Protein AF-A0A7C3ZCI0-F1 (afdb_monomer_lite)

pLDDT: mean 82.44, std 16.92, range [41.47, 95.69]

Sequence (122 aa):
MENSKTPLDKFTEFIGTVLTATEDRFQKILDEFIVTQDFGKKEAEDFSKKMKGIYDSNKTKLLSLIDESVKKALSKADIARGSEVKELEEKIKTLEEKVGKHTNAAHTHTEHHKHTEVHHTK

Foldseek 3Di:
DPPPDDPVNVVVVVVVVVLVVVVVVLVVVLVVVCVVVVDDPVRSVVVVVVSVVVVVVVVVVVVVVVVVVVVVVVVVVVVVVVVVVVVVVVVVVVVVVVVVVVVVVVVVVVVVVVVPPPDDDD

Structure (mmCIF, N/CA/C/O backbone):
data_AF-A0A7C3ZCI0-F1
#
_entry.id   AF-A0A7C3ZCI0-F1
#
loop_
_atom_site.group_PDB
_atom_site.id
_atom_site.type_symbol
_atom_site.label_atom_id
_atom_site.label_alt_id
_atom_site.label_comp_id
_atom_site.label_asym_id
_atom_site.label_entity_id
_atom_site.label_seq_id
_atom_site.pdbx_PDB_ins_code
_atom_site.Cartn_x
_atom_site.Cartn_y
_atom_site.Cartn_z
_atom_site.occupancy
_atom_site.B_iso_or_equiv
_atom_site.auth_seq_id
_atom_site.auth_comp_id
_atom_site.auth_asym_id
_atom_site.auth_atom_id
_atom_site.pdbx_PDB_model_num
ATOM 1 N N . MET A 1 1 ? -9.234 10.181 -27.811 1.00 42.88 1 MET A N 1
ATOM 2 C CA . MET A 1 1 ? -7.938 9.569 -27.458 1.00 42.88 1 MET A CA 1
ATOM 3 C C . MET A 1 1 ? -8.125 8.896 -26.114 1.00 42.88 1 MET A C 1
ATOM 5 O O . MET A 1 1 ? -8.415 9.584 -25.146 1.00 42.88 1 MET A O 1
ATOM 9 N N . GLU A 1 2 ? -8.094 7.568 -26.080 1.00 47.78 2 GLU A N 1
ATOM 10 C CA . GLU A 1 2 ? -8.171 6.796 -24.838 1.00 47.78 2 GLU A CA 1
ATOM 11 C C . GLU A 1 2 ? -6.807 6.897 -24.146 1.00 47.78 2 GLU A C 1
ATOM 13 O O . GLU A 1 2 ? -5.816 6.366 -24.643 1.00 47.78 2 GLU A O 1
ATOM 18 N N . ASN A 1 3 ? -6.722 7.643 -23.043 1.00 62.47 3 ASN A N 1
ATOM 19 C CA . ASN A 1 3 ? -5.504 7.676 -22.236 1.00 62.47 3 ASN A CA 1
ATOM 20 C C . ASN A 1 3 ? -5.358 6.321 -21.539 1.00 62.47 3 ASN A C 1
ATOM 22 O O . ASN A 1 3 ? -6.021 6.046 -20.538 1.00 62.47 3 ASN A O 1
ATOM 26 N N . SER A 1 4 ? -4.507 5.452 -22.085 1.00 80.56 4 SER A N 1
ATOM 27 C CA . SER A 1 4 ? -4.191 4.168 -21.470 1.00 80.56 4 SER A CA 1
ATOM 28 C C . SER A 1 4 ? -3.454 4.400 -20.151 1.00 80.56 4 SER A C 1
ATOM 30 O O . SER A 1 4 ? -2.351 4.949 -20.152 1.00 80.56 4 SER A O 1
ATOM 32 N N . LYS A 1 5 ? -4.048 3.965 -19.035 1.00 85.38 5 LYS A N 1
ATOM 33 C CA . LYS A 1 5 ? -3.423 4.017 -17.705 1.00 85.38 5 LYS A CA 1
ATOM 34 C C . LYS A 1 5 ? -2.054 3.343 -17.722 1.00 85.38 5 LYS A C 1
ATOM 36 O O . LYS A 1 5 ? -1.934 2.192 -18.163 1.00 85.38 5 LYS A O 1
ATOM 41 N N . THR A 1 6 ? -1.049 4.033 -17.196 1.00 87.88 6 THR A N 1
ATOM 42 C CA . THR A 1 6 ? 0.296 3.482 -17.047 1.00 87.88 6 THR A CA 1
ATOM 43 C C . THR A 1 6 ? 0.301 2.354 -16.006 1.00 87.88 6 THR A C 1
ATOM 45 O O . THR A 1 6 ? -0.615 2.245 -15.182 1.00 87.88 6 THR A O 1
ATOM 48 N N . PRO A 1 7 ? 1.330 1.489 -15.992 1.00 85.06 7 PRO A N 1
ATOM 49 C CA . PRO A 1 7 ? 1.504 0.516 -14.915 1.00 85.06 7 PRO A CA 1
ATOM 50 C C . PRO A 1 7 ? 1.563 1.158 -13.519 1.00 85.06 7 PRO A C 1
ATOM 52 O O . PRO A 1 7 ? 1.065 0.568 -12.562 1.00 85.06 7 PRO A O 1
ATOM 55 N N . LEU A 1 8 ? 2.114 2.373 -13.408 1.00 83.31 8 LEU A N 1
ATOM 56 C CA . LEU A 1 8 ? 2.182 3.118 -12.150 1.00 83.31 8 LEU A CA 1
ATOM 57 C C . LEU A 1 8 ? 0.796 3.592 -11.688 1.00 83.31 8 LEU A C 1
ATOM 59 O O . LEU A 1 8 ? 0.482 3.489 -10.501 1.00 83.31 8 LEU A O 1
ATOM 63 N N . ASP A 1 9 ? -0.054 4.032 -12.619 1.00 87.19 9 ASP A N 1
ATOM 64 C CA . ASP A 1 9 ? -1.438 4.413 -12.313 1.00 87.19 9 ASP A CA 1
ATOM 65 C C . ASP A 1 9 ? -2.223 3.206 -11.789 1.00 87.19 9 ASP A C 1
ATOM 67 O O . ASP A 1 9 ? -2.865 3.278 -10.744 1.00 87.19 9 ASP A O 1
ATOM 71 N N . LYS A 1 10 ? -2.103 2.055 -12.466 1.00 90.44 10 LYS A N 1
ATOM 72 C CA . LYS A 1 10 ? -2.752 0.802 -12.044 1.00 90.44 10 LYS A CA 1
ATOM 73 C C . LYS A 1 10 ? -2.269 0.338 -10.670 1.00 90.44 10 LYS A C 1
ATOM 75 O O . LYS A 1 10 ? -3.070 -0.134 -9.867 1.00 90.44 10 LYS A O 1
ATOM 80 N N . PHE A 1 11 ? -0.972 0.472 -10.390 1.00 87.88 11 PHE A N 1
ATOM 81 C CA . PHE A 1 11 ? -0.414 0.153 -9.078 1.00 87.88 11 PHE A CA 1
ATOM 82 C C . PHE A 1 11 ? -0.965 1.085 -7.993 1.00 87.88 11 PHE A C 1
ATOM 84 O O . PHE A 1 11 ? -1.403 0.611 -6.949 1.00 87.88 11 PHE A O 1
ATOM 91 N N . THR A 1 12 ? -1.019 2.390 -8.258 1.00 86.94 12 THR A N 1
ATOM 92 C CA . THR A 1 12 ? -1.586 3.379 -7.327 1.00 86.94 12 THR A CA 1
ATOM 93 C C . THR A 1 12 ? -3.057 3.086 -7.022 1.00 86.94 12 THR A C 1
ATOM 95 O O . THR A 1 12 ? -3.458 3.090 -5.859 1.00 86.94 12 THR A O 1
ATOM 98 N N . GLU A 1 13 ? -3.852 2.751 -8.041 1.00 92.62 13 GLU A N 1
ATOM 99 C CA . GLU A 1 13 ? -5.256 2.351 -7.873 1.00 92.62 13 GLU A CA 1
ATOM 100 C C . GLU A 1 13 ? -5.407 1.067 -7.050 1.00 92.62 13 GLU A C 1
ATOM 102 O O . GLU A 1 13 ? -6.276 0.979 -6.177 1.00 92.62 13 GLU A O 1
ATOM 107 N N . PHE A 1 14 ? -4.542 0.078 -7.287 1.00 92.69 14 PHE A N 1
ATOM 108 C CA . PHE A 1 14 ? -4.517 -1.152 -6.503 1.00 92.69 14 PHE A CA 1
ATOM 109 C C . PHE A 1 14 ? -4.210 -0.876 -5.026 1.00 92.69 14 PHE A C 1
ATOM 111 O O . PHE A 1 14 ? -4.940 -1.349 -4.155 1.00 92.69 14 PHE A O 1
ATOM 118 N N . ILE A 1 15 ? -3.185 -0.065 -4.733 1.00 91.38 15 ILE A N 1
ATOM 119 C CA . ILE A 1 15 ? -2.852 0.331 -3.358 1.00 91.38 15 ILE A CA 1
ATOM 120 C C . ILE A 1 15 ? -4.029 1.060 -2.705 1.00 91.38 15 ILE A C 1
ATOM 122 O O . ILE A 1 15 ? -4.397 0.725 -1.580 1.00 91.38 15 ILE A O 1
ATOM 126 N N . GLY A 1 16 ? -4.666 1.995 -3.417 1.00 91.38 16 GLY A N 1
ATOM 127 C CA . GLY A 1 16 ? -5.865 2.682 -2.933 1.00 91.38 16 GLY A CA 1
ATOM 128 C C . GLY A 1 16 ? -6.983 1.705 -2.560 1.00 91.38 16 GLY A C 1
ATOM 129 O O . GLY A 1 16 ? -7.506 1.761 -1.450 1.00 91.38 16 GLY A O 1
ATOM 130 N N . THR A 1 17 ? -7.273 0.744 -3.440 1.00 95.12 17 THR A N 1
ATOM 131 C CA . THR A 1 17 ? -8.300 -0.289 -3.221 1.00 95.12 17 THR A CA 1
ATOM 132 C C . THR A 1 17 ? -8.015 -1.125 -1.971 1.00 95.12 17 THR A C 1
ATOM 134 O O . THR A 1 17 ? -8.906 -1.364 -1.155 1.00 95.12 17 THR A O 1
ATOM 137 N N . VAL A 1 18 ? -6.762 -1.552 -1.792 1.00 91.94 18 VAL A N 1
ATOM 138 C CA . VAL A 1 18 ? -6.341 -2.335 -0.621 1.00 91.94 18 VAL A CA 1
ATOM 139 C C . VAL A 1 18 ? -6.467 -1.519 0.666 1.00 91.94 18 VAL A C 1
ATOM 141 O O . VAL A 1 18 ? -6.936 -2.045 1.678 1.00 91.94 18 VAL A O 1
ATOM 144 N N . LEU A 1 19 ? -6.076 -0.242 0.645 1.00 91.00 19 LEU A N 1
ATOM 145 C CA . LEU A 1 19 ? -6.164 0.630 1.816 1.00 91.00 19 LEU A CA 1
ATOM 146 C C . LEU A 1 19 ? -7.613 0.866 2.238 1.00 91.00 19 LEU A C 1
ATOM 148 O O . LEU A 1 19 ? -7.906 0.716 3.421 1.00 91.00 19 LEU A O 1
ATOM 152 N N . THR A 1 20 ? -8.513 1.140 1.291 1.00 93.56 20 THR A N 1
ATOM 153 C CA . THR A 1 20 ? -9.951 1.275 1.568 1.00 93.56 20 THR A CA 1
ATOM 154 C C . THR A 1 20 ? -10.515 -0.002 2.185 1.00 93.56 20 THR A C 1
ATOM 156 O O . THR A 1 20 ? -11.088 0.043 3.268 1.00 93.56 20 THR A O 1
ATOM 159 N N . ALA A 1 21 ? -10.259 -1.166 1.579 1.00 94.50 21 ALA A N 1
ATOM 160 C CA . ALA A 1 21 ? -10.754 -2.435 2.113 1.00 94.50 21 ALA A CA 1
ATOM 161 C C . ALA A 1 21 ? -10.202 -2.748 3.518 1.00 94.50 21 ALA A C 1
ATOM 163 O O . ALA A 1 21 ? -10.860 -3.401 4.330 1.00 94.50 21 ALA A O 1
ATOM 164 N N . THR A 1 22 ? -8.977 -2.304 3.809 1.00 92.25 22 THR A N 1
ATOM 165 C CA . THR A 1 22 ? -8.358 -2.460 5.130 1.00 92.25 22 THR A CA 1
ATOM 166 C C . THR A 1 22 ? -8.994 -1.523 6.156 1.00 92.25 22 THR A C 1
ATOM 168 O O . THR A 1 22 ? -9.225 -1.941 7.287 1.00 92.25 22 THR A O 1
ATOM 171 N N . GLU A 1 23 ? -9.288 -0.279 5.770 1.00 92.56 23 GLU A N 1
ATOM 172 C CA . GLU A 1 23 ? -9.985 0.708 6.605 1.00 92.56 23 GLU A CA 1
ATOM 173 C C . GLU A 1 23 ? -11.384 0.218 6.994 1.00 92.56 23 GLU A C 1
ATOM 175 O O . GLU A 1 23 ? -11.718 0.201 8.177 1.00 92.56 23 GLU A O 1
ATOM 180 N N . ASP A 1 24 ? -12.146 -0.305 6.030 1.00 95.50 24 ASP A N 1
ATOM 181 C CA . ASP A 1 24 ? -13.489 -0.844 6.267 1.00 95.50 24 ASP A CA 1
ATOM 182 C C . ASP A 1 24 ? -13.470 -2.017 7.258 1.00 95.50 24 ASP A C 1
ATOM 184 O O . ASP A 1 24 ? -14.276 -2.092 8.188 1.00 95.50 24 ASP A O 1
ATOM 188 N N . ARG A 1 25 ? -12.518 -2.946 7.091 1.00 94.94 25 ARG A N 1
ATOM 189 C CA . ARG A 1 25 ? -12.353 -4.084 8.010 1.00 94.94 25 ARG A CA 1
ATOM 190 C C . ARG A 1 25 ? -11.940 -3.634 9.402 1.00 94.94 25 ARG A C 1
ATOM 192 O O . ARG A 1 25 ? -12.428 -4.184 10.384 1.00 94.94 25 ARG A O 1
ATOM 199 N N . PHE A 1 26 ? -11.039 -2.661 9.483 1.00 93.94 26 PHE A N 1
ATOM 200 C CA . PHE A 1 26 ? -10.598 -2.103 10.751 1.00 93.94 26 PHE A CA 1
ATOM 201 C C . PHE A 1 26 ? -11.762 -1.451 11.499 1.00 93.94 26 PHE A C 1
ATOM 203 O O . PHE A 1 26 ? -11.965 -1.758 12.672 1.00 93.94 26 PHE A O 1
ATOM 210 N N . GLN A 1 27 ? -12.565 -0.632 10.814 1.00 94.00 27 GLN A N 1
ATOM 211 C CA . GLN A 1 27 ? -13.735 0.002 11.416 1.00 94.00 27 GLN A CA 1
ATOM 212 C C . GLN A 1 27 ? -14.746 -1.039 11.905 1.00 94.00 27 GLN A C 1
ATOM 214 O O . GLN A 1 27 ? -15.197 -0.960 13.042 1.00 94.00 27 GLN A O 1
ATOM 219 N N . LYS A 1 28 ? -15.019 -2.077 11.105 1.00 95.31 28 LYS A N 1
ATOM 220 C CA . LYS A 1 28 ? -15.921 -3.162 11.510 1.00 95.31 28 LYS A CA 1
ATOM 221 C C . LYS A 1 28 ? -15.449 -3.882 12.779 1.00 95.31 28 LYS A C 1
ATOM 223 O O . LYS A 1 28 ? -16.251 -4.126 13.673 1.00 95.31 28 LYS A O 1
ATOM 228 N N . ILE A 1 29 ? -14.154 -4.192 12.876 1.00 93.69 29 ILE A N 1
ATOM 229 C CA . ILE A 1 29 ? -13.573 -4.833 14.067 1.00 93.69 29 ILE A CA 1
ATOM 230 C C . ILE A 1 29 ? -13.666 -3.908 15.286 1.00 93.69 29 ILE A C 1
ATOM 232 O O . ILE A 1 29 ? -13.952 -4.376 16.386 1.00 93.69 29 ILE A O 1
ATOM 236 N N . LEU A 1 30 ? -13.428 -2.604 15.107 1.00 93.50 30 LEU A N 1
ATOM 237 C CA . LEU A 1 30 ? -13.579 -1.631 16.189 1.00 93.50 30 LEU A CA 1
ATOM 238 C C . LEU A 1 30 ? -15.016 -1.569 16.699 1.00 93.50 30 LEU A C 1
ATOM 240 O O . LEU A 1 30 ? -15.223 -1.634 17.908 1.00 93.50 30 LEU A O 1
ATOM 244 N N . ASP A 1 31 ? -15.986 -1.482 15.793 1.00 92.38 31 ASP A N 1
ATOM 245 C CA . ASP A 1 31 ? -17.401 -1.414 16.148 1.00 92.38 31 ASP A CA 1
ATOM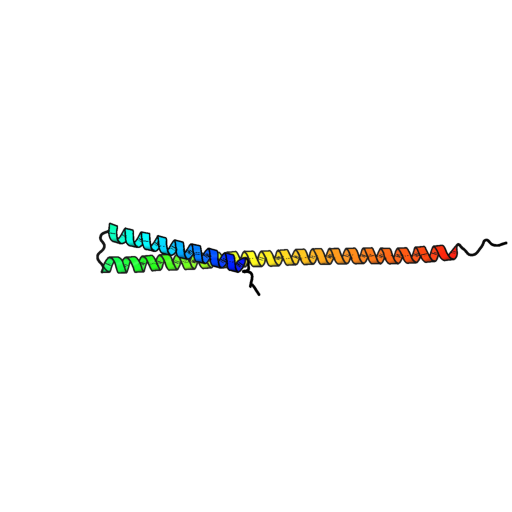 246 C C . ASP A 1 31 ? -17.841 -2.692 16.883 1.00 92.38 31 ASP A C 1
ATOM 248 O O . ASP A 1 31 ? -18.455 -2.619 17.948 1.00 92.38 31 ASP A O 1
ATOM 252 N N . GLU A 1 32 ? -17.459 -3.871 16.376 1.00 94.88 32 GLU A N 1
ATOM 253 C CA . GLU A 1 32 ? -17.731 -5.164 17.023 1.00 94.88 32 GLU A CA 1
ATOM 254 C C . GLU A 1 32 ? -17.103 -5.253 18.423 1.00 94.88 32 GLU A C 1
ATOM 256 O O . GLU A 1 32 ? -17.737 -5.746 19.360 1.00 94.88 32 GLU A O 1
ATOM 261 N N . PHE A 1 33 ? -15.882 -4.742 18.597 1.00 91.75 33 PHE A N 1
ATOM 262 C CA . PHE A 1 33 ? -15.206 -4.722 19.893 1.00 91.75 33 PHE A CA 1
ATOM 263 C C . PHE A 1 33 ? -15.912 -3.801 20.894 1.00 91.75 33 PHE A C 1
ATOM 265 O O . PHE A 1 33 ? -16.137 -4.204 22.034 1.00 91.75 33 PHE A O 1
ATOM 272 N N . ILE A 1 34 ? -16.304 -2.597 20.466 1.00 91.56 34 ILE A N 1
ATOM 273 C CA . ILE A 1 34 ? -17.030 -1.624 21.296 1.00 91.56 34 ILE A CA 1
ATOM 274 C C . ILE A 1 34 ? -18.350 -2.215 21.796 1.00 91.56 34 ILE A C 1
ATOM 276 O O . ILE A 1 34 ? -18.657 -2.101 22.981 1.00 91.56 34 ILE A O 1
ATOM 280 N N . VAL A 1 35 ? -19.098 -2.882 20.910 1.00 92.44 35 VAL A N 1
ATOM 281 C CA . VAL A 1 35 ? -20.353 -3.560 21.269 1.00 92.44 35 VAL A CA 1
ATOM 282 C C . VAL A 1 35 ? -20.096 -4.714 22.239 1.00 92.44 35 VAL A C 1
ATOM 284 O O . VAL A 1 35 ? -20.816 -4.865 23.219 1.00 92.44 35 VAL A O 1
ATOM 287 N N . THR A 1 36 ? -19.056 -5.515 22.001 1.00 92.62 36 THR A N 1
ATOM 288 C CA . THR A 1 36 ? -18.743 -6.691 22.832 1.00 92.62 36 THR A CA 1
ATOM 289 C C . THR A 1 36 ? -18.292 -6.315 24.246 1.00 92.62 36 THR A C 1
ATOM 291 O O . THR A 1 36 ? -18.563 -7.051 25.190 1.00 92.62 36 THR A O 1
ATOM 294 N N . GLN A 1 37 ? -17.590 -5.191 24.401 1.00 90.75 37 GLN A N 1
ATOM 295 C CA . GLN A 1 37 ? -17.113 -4.705 25.701 1.00 90.75 37 GLN A CA 1
ATOM 296 C C . GLN A 1 37 ? -18.152 -3.864 26.461 1.00 90.75 37 GLN A C 1
ATOM 298 O O . GLN A 1 37 ? -17.854 -3.417 27.564 1.00 90.75 37 GLN A O 1
ATOM 303 N N . ASP A 1 38 ? -19.345 -3.652 25.889 1.00 91.19 38 ASP A N 1
ATOM 304 C CA . ASP A 1 38 ? -20.417 -2.820 26.456 1.00 91.19 38 ASP A CA 1
ATOM 305 C C . ASP A 1 38 ? -19.931 -1.416 26.866 1.00 91.19 38 ASP A C 1
ATOM 307 O O . ASP A 1 38 ? -20.242 -0.892 27.938 1.00 91.19 38 ASP A O 1
ATOM 311 N N . PHE A 1 39 ? -19.103 -0.796 26.017 1.00 88.94 39 PHE A N 1
ATOM 312 C CA . PHE A 1 39 ? -18.550 0.516 26.333 1.00 88.94 39 PHE A CA 1
ATOM 313 C C . PHE A 1 39 ? -19.635 1.591 26.401 1.00 88.94 39 PHE A C 1
ATOM 315 O O . PHE A 1 39 ? -20.453 1.764 25.493 1.00 88.94 39 PHE A O 1
ATOM 322 N N . GLY A 1 40 ? -19.555 2.424 27.440 1.00 90.06 40 GLY A N 1
ATOM 323 C CA . GLY A 1 40 ? -20.322 3.661 27.497 1.00 90.06 40 GLY A CA 1
ATOM 324 C C . GLY A 1 40 ? -19.922 4.611 26.362 1.00 90.06 40 GLY A C 1
ATOM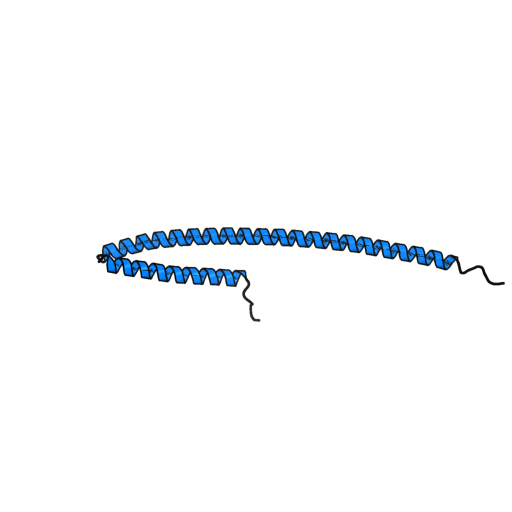 325 O O . GLY A 1 40 ? -18.775 4.633 25.919 1.00 90.06 40 GLY A O 1
ATOM 326 N N . LYS A 1 41 ? -20.850 5.468 25.917 1.00 89.69 41 LYS A N 1
ATOM 327 C CA . LYS A 1 41 ? -20.656 6.347 24.745 1.00 89.69 41 LYS A CA 1
ATOM 328 C C . LYS A 1 41 ? -19.338 7.140 24.759 1.00 89.69 41 LYS A C 1
ATOM 330 O O . LYS A 1 41 ? -18.653 7.212 23.745 1.00 89.69 41 LYS A O 1
ATOM 335 N N . LYS A 1 42 ? -18.971 7.717 25.909 1.00 93.44 42 LYS A N 1
ATOM 336 C CA . LYS A 1 42 ? -17.731 8.498 26.051 1.00 93.44 42 LYS A CA 1
ATOM 337 C C . LYS A 1 42 ? -16.477 7.623 25.927 1.00 93.44 42 LYS A C 1
ATOM 339 O O . LYS A 1 42 ? -15.528 8.008 25.257 1.00 93.44 42 LYS A O 1
ATOM 344 N N . GLU A 1 43 ? -16.493 6.446 26.543 1.00 91.25 43 GLU A N 1
ATOM 345 C CA . GLU A 1 43 ? -15.383 5.492 26.493 1.00 91.25 43 GLU A CA 1
ATOM 346 C C . GLU A 1 43 ? -15.191 4.936 25.077 1.00 91.25 43 GLU A C 1
ATOM 348 O O . GLU A 1 43 ? -14.067 4.888 24.580 1.00 91.25 43 GLU A O 1
ATOM 353 N N . ALA A 1 44 ? -16.291 4.629 24.385 1.00 91.12 44 ALA A N 1
ATOM 354 C CA . ALA A 1 44 ? -16.279 4.209 22.990 1.00 91.12 44 ALA A CA 1
ATOM 355 C C . ALA A 1 44 ? -15.686 5.282 22.058 1.00 91.12 44 ALA A C 1
ATOM 357 O O . ALA A 1 44 ? -14.876 4.961 21.185 1.00 91.12 44 ALA A O 1
ATOM 358 N N . GLU A 1 45 ? -16.049 6.557 22.242 1.00 92.50 45 GLU A N 1
ATOM 359 C CA . GLU A 1 45 ? -15.496 7.673 21.461 1.00 92.50 45 GLU A CA 1
ATOM 360 C C . GLU A 1 45 ? -13.988 7.852 21.697 1.00 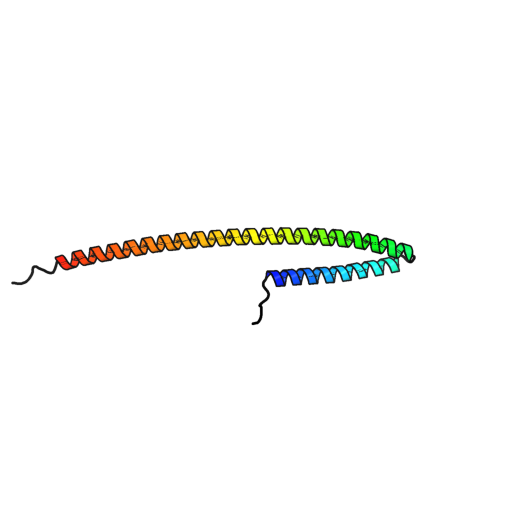92.50 45 GLU A C 1
ATOM 362 O O . GLU A 1 45 ? -13.226 8.013 20.738 1.00 92.50 45 GLU A O 1
ATOM 367 N N . ASP A 1 46 ? -13.544 7.798 22.955 1.00 94.69 46 ASP A N 1
ATOM 368 C CA . ASP A 1 46 ? -12.130 7.945 23.315 1.00 94.69 46 ASP A CA 1
ATOM 369 C C . ASP A 1 46 ? -11.295 6.760 22.803 1.00 94.69 46 ASP A C 1
ATOM 371 O O . ASP A 1 46 ? -10.218 6.951 22.222 1.00 94.69 46 ASP A O 1
ATOM 375 N N . PHE A 1 47 ? -11.816 5.537 22.930 1.00 92.69 47 PHE A N 1
ATOM 376 C CA . PHE A 1 47 ? -11.200 4.333 22.380 1.00 92.69 47 PHE A CA 1
ATOM 377 C C . PHE A 1 47 ? -11.102 4.396 20.851 1.00 92.69 47 PHE A C 1
ATOM 379 O O . PHE A 1 47 ? -10.020 4.191 20.296 1.00 92.69 47 PHE A O 1
ATOM 386 N N . SER A 1 48 ? -12.191 4.763 20.168 1.00 92.56 48 SER A N 1
ATOM 387 C CA . SER A 1 48 ? -12.226 4.895 18.705 1.00 92.56 48 SER A CA 1
ATOM 388 C C . SER A 1 48 ? -11.205 5.911 18.206 1.00 92.56 48 SER A C 1
ATOM 390 O O . SER A 1 48 ? -10.454 5.628 17.274 1.00 92.56 48 SER A O 1
ATOM 392 N N . LYS A 1 49 ? -11.109 7.080 18.856 1.00 94.88 49 LYS A N 1
ATOM 393 C CA . LYS A 1 49 ? -10.104 8.102 18.520 1.00 94.88 49 LYS A CA 1
ATOM 394 C C . LYS A 1 49 ? -8.685 7.574 18.683 1.00 94.88 49 LYS A C 1
ATOM 396 O O . LYS A 1 49 ? -7.855 7.773 17.796 1.00 94.88 49 LYS A O 1
ATOM 401 N N . LYS A 1 50 ? -8.402 6.886 19.792 1.00 95.38 50 LYS A N 1
ATOM 402 C CA . LYS A 1 50 ? -7.080 6.306 20.052 1.00 95.38 50 LYS A CA 1
ATOM 403 C C . LYS A 1 50 ? -6.710 5.271 18.992 1.00 95.38 50 LYS A C 1
ATOM 405 O O . LYS A 1 50 ? -5.609 5.321 18.446 1.00 95.38 50 LYS A O 1
ATOM 410 N N . MET A 1 51 ? -7.628 4.363 18.678 1.00 94.31 51 MET A N 1
ATOM 411 C CA . MET A 1 51 ? -7.390 3.308 17.698 1.00 94.31 51 MET A CA 1
ATOM 412 C C . MET A 1 51 ? -7.259 3.864 16.281 1.00 94.31 51 MET A C 1
ATOM 414 O O . MET A 1 51 ? -6.344 3.463 15.564 1.00 94.31 51 MET A O 1
ATOM 418 N N . LYS A 1 52 ? -8.084 4.846 15.904 1.00 93.31 52 LYS A N 1
ATOM 419 C CA . LYS A 1 52 ? -7.941 5.563 14.634 1.00 93.31 52 LYS A CA 1
ATOM 420 C C . LYS A 1 52 ? -6.574 6.238 14.519 1.00 93.31 52 LYS A C 1
ATOM 422 O O . LYS A 1 52 ? -5.910 6.085 13.503 1.00 93.31 52 LYS A O 1
ATOM 427 N N . GLY A 1 53 ? -6.096 6.888 15.582 1.00 95.56 53 GLY A N 1
ATOM 428 C CA . GLY A 1 53 ? -4.753 7.477 15.603 1.00 95.56 53 GLY A CA 1
ATOM 429 C C . GLY A 1 53 ? -3.636 6.449 15.375 1.00 95.56 53 GLY A C 1
ATOM 430 O O . GLY A 1 53 ? -2.686 6.712 14.635 1.00 95.56 53 GLY A O 1
ATOM 431 N N . ILE A 1 54 ? -3.759 5.253 15.960 1.00 94.56 54 ILE A N 1
ATOM 432 C CA . ILE A 1 54 ? -2.818 4.144 15.725 1.00 94.56 54 ILE A CA 1
ATOM 433 C C . ILE A 1 54 ? -2.896 3.666 14.269 1.00 94.56 54 ILE A C 1
ATOM 435 O O . ILE A 1 54 ? -1.858 3.486 13.627 1.00 94.56 54 ILE A O 1
ATOM 439 N N . TYR A 1 55 ? -4.108 3.483 13.741 1.00 93.00 55 TYR A N 1
ATOM 440 C CA . TYR A 1 55 ? -4.334 3.078 12.356 1.00 93.00 55 TYR A CA 1
ATOM 441 C C . TYR A 1 55 ? -3.735 4.080 11.365 1.00 93.00 55 TYR A C 1
ATOM 443 O O . TYR A 1 55 ? -2.933 3.687 10.520 1.00 93.00 55 TYR A O 1
ATOM 451 N N . ASP A 1 56 ? -4.030 5.371 11.518 1.00 92.50 56 ASP A N 1
ATOM 452 C CA . ASP A 1 56 ? -3.536 6.438 10.642 1.00 92.50 56 ASP A CA 1
ATOM 453 C C . ASP A 1 56 ? -2.003 6.544 10.687 1.00 92.50 56 ASP A C 1
ATOM 455 O O . ASP A 1 56 ? -1.348 6.708 9.651 1.00 92.50 56 ASP A O 1
ATOM 459 N N . SER A 1 57 ? -1.402 6.371 11.872 1.00 95.69 57 SER A N 1
ATOM 460 C CA . SER A 1 57 ? 0.057 6.324 12.019 1.00 95.69 57 SER A CA 1
ATOM 461 C C . SER A 1 57 ? 0.663 5.149 11.246 1.00 95.69 57 SER A C 1
ATOM 463 O O . SER A 1 57 ? 1.645 5.316 10.519 1.00 95.69 57 SER A O 1
ATOM 465 N N . ASN A 1 58 ? 0.062 3.962 11.351 1.00 91.81 58 ASN A N 1
ATOM 466 C CA . ASN A 1 58 ? 0.533 2.772 10.646 1.00 91.81 58 ASN A CA 1
ATOM 467 C C . ASN A 1 58 ? 0.308 2.868 9.130 1.00 91.81 58 ASN A C 1
ATOM 469 O O . ASN A 1 58 ? 1.207 2.518 8.367 1.00 91.81 58 ASN A O 1
ATOM 473 N N . LYS A 1 59 ? -0.837 3.405 8.691 1.00 90.94 59 LYS A N 1
ATOM 474 C CA . LYS A 1 59 ? -1.144 3.702 7.282 1.00 90.94 59 LYS A CA 1
ATOM 475 C C . LYS A 1 59 ? -0.100 4.640 6.683 1.00 90.94 59 LYS A C 1
ATOM 477 O O . LYS A 1 59 ? 0.435 4.361 5.614 1.00 90.94 59 LYS A O 1
ATOM 482 N N . THR A 1 60 ? 0.259 5.699 7.406 1.00 94.00 60 THR A N 1
ATOM 483 C CA . THR A 1 60 ? 1.292 6.656 6.982 1.00 94.00 60 THR A CA 1
ATOM 484 C C . THR A 1 60 ? 2.663 5.992 6.843 1.00 94.00 60 THR A C 1
ATOM 486 O O . THR A 1 60 ? 3.331 6.163 5.825 1.00 94.00 60 THR A O 1
ATOM 489 N N . LYS A 1 61 ? 3.078 5.181 7.827 1.00 93.06 61 LYS A N 1
ATOM 490 C CA . LYS A 1 61 ? 4.344 4.429 7.755 1.00 93.06 61 LYS A CA 1
ATOM 491 C C . LYS A 1 61 ? 4.370 3.474 6.564 1.00 93.06 61 LYS A C 1
ATOM 493 O O . LYS A 1 61 ? 5.364 3.420 5.848 1.00 93.06 61 LYS A O 1
ATOM 498 N N . LEU A 1 62 ? 3.277 2.748 6.335 1.00 90.38 62 LEU A N 1
ATOM 499 C CA . LEU A 1 62 ? 3.158 1.828 5.208 1.00 90.38 62 LEU A CA 1
ATOM 500 C C . LEU A 1 62 ? 3.274 2.564 3.868 1.00 90.38 62 LEU A C 1
ATOM 502 O O . LEU A 1 62 ? 4.014 2.119 2.995 1.00 90.38 62 LEU A O 1
ATOM 506 N N . LEU A 1 63 ? 2.593 3.703 3.721 1.00 90.62 63 LEU A N 1
ATOM 507 C CA . LEU A 1 63 ? 2.685 4.537 2.523 1.00 90.62 63 LEU A CA 1
ATOM 508 C C . LEU A 1 63 ? 4.116 5.032 2.274 1.00 90.62 63 LEU A C 1
ATOM 510 O O . LEU A 1 63 ? 4.573 4.980 1.136 1.00 90.62 63 LEU A O 1
ATOM 514 N N . SER A 1 64 ? 4.846 5.428 3.323 1.00 93.38 64 SER A N 1
ATOM 515 C CA . SER A 1 64 ? 6.265 5.804 3.210 1.00 93.38 64 SER A CA 1
ATOM 516 C C . SER A 1 64 ? 7.126 4.645 2.703 1.00 93.38 64 SER A C 1
ATOM 518 O O . SER A 1 64 ? 7.920 4.819 1.784 1.00 93.38 64 SER A O 1
ATOM 520 N N . LEU A 1 65 ? 6.938 3.438 3.249 1.00 92.44 65 LEU A N 1
ATOM 521 C CA . LEU A 1 65 ? 7.682 2.247 2.820 1.00 92.44 65 LEU A CA 1
ATOM 522 C C . LEU A 1 65 ? 7.386 1.869 1.363 1.00 92.44 65 LEU A C 1
ATOM 524 O O . LEU A 1 65 ? 8.287 1.437 0.636 1.00 92.44 65 LEU A O 1
ATOM 528 N N . ILE A 1 66 ? 6.131 2.025 0.932 1.00 89.31 66 ILE A N 1
ATOM 529 C CA . ILE A 1 66 ? 5.728 1.812 -0.461 1.00 89.31 66 ILE A CA 1
ATOM 530 C C . ILE A 1 66 ? 6.410 2.841 -1.363 1.00 89.31 66 ILE A C 1
ATOM 532 O O . ILE A 1 66 ? 7.030 2.446 -2.348 1.00 89.31 66 ILE A O 1
ATOM 536 N N . ASP A 1 67 ? 6.347 4.129 -1.022 1.00 89.38 67 ASP A N 1
ATOM 537 C CA . ASP A 1 67 ? 6.966 5.205 -1.803 1.00 89.38 67 ASP A CA 1
ATOM 538 C C . ASP A 1 67 ? 8.484 5.008 -1.949 1.00 89.38 67 ASP A C 1
ATOM 540 O O . ASP A 1 67 ? 9.019 5.045 -3.059 1.00 89.38 67 ASP A O 1
ATOM 544 N N . GLU A 1 68 ? 9.182 4.688 -0.857 1.00 92.94 68 GLU A N 1
ATOM 545 C CA . GLU A 1 68 ? 10.616 4.372 -0.878 1.00 92.94 68 GLU A CA 1
ATOM 546 C C . GLU A 1 68 ? 10.933 3.166 -1.772 1.00 92.94 68 GLU A C 1
ATOM 548 O O . GLU A 1 68 ? 11.885 3.192 -2.561 1.00 92.94 68 GLU A O 1
ATOM 553 N N . SER A 1 69 ? 10.122 2.110 -1.684 1.00 88.81 69 SER A N 1
ATOM 554 C CA . SER A 1 69 ? 10.295 0.899 -2.489 1.00 88.81 69 SER A CA 1
ATOM 555 C C . SER A 1 69 ? 10.067 1.168 -3.977 1.00 88.81 69 SER A C 1
ATOM 557 O O . SER A 1 69 ? 10.851 0.705 -4.810 1.00 88.81 69 SER A O 1
ATOM 559 N N . VAL A 1 70 ? 9.040 1.954 -4.314 1.00 87.75 70 VAL A N 1
ATOM 560 C CA . VAL A 1 70 ? 8.738 2.372 -5.689 1.00 87.75 70 VAL A CA 1
ATOM 561 C C . VAL A 1 70 ? 9.870 3.231 -6.241 1.00 87.75 70 VAL A C 1
ATOM 563 O O . VAL A 1 70 ? 10.388 2.923 -7.313 1.00 87.75 70 VAL A O 1
ATOM 566 N N . LYS A 1 71 ? 10.328 4.245 -5.499 1.00 89.12 71 LYS A N 1
ATOM 567 C CA . LYS A 1 71 ? 11.462 5.090 -5.906 1.00 89.12 71 LYS A CA 1
ATOM 568 C C . LYS A 1 71 ? 12.710 4.257 -6.176 1.00 89.12 71 LYS A C 1
ATOM 570 O O . LYS A 1 71 ? 13.332 4.403 -7.224 1.00 89.12 71 LYS A O 1
ATOM 575 N N . LYS A 1 72 ? 13.041 3.322 -5.281 1.00 88.88 72 LYS A N 1
ATOM 576 C CA . LYS A 1 72 ? 14.192 2.425 -5.451 1.00 88.88 72 LYS A CA 1
ATOM 577 C C . LYS A 1 72 ? 14.059 1.532 -6.686 1.00 88.88 72 LYS A C 1
ATOM 579 O O . LYS A 1 72 ? 15.055 1.290 -7.368 1.00 88.88 72 LYS A O 1
ATOM 584 N N . ALA A 1 73 ? 12.859 1.027 -6.969 1.00 84.69 73 ALA A N 1
ATOM 585 C CA . ALA A 1 73 ? 12.598 0.221 -8.156 1.00 84.69 73 ALA A CA 1
ATOM 586 C C . ALA A 1 73 ? 12.742 1.045 -9.445 1.00 84.69 73 ALA A C 1
ATOM 588 O O . ALA A 1 73 ? 13.407 0.592 -10.375 1.00 84.69 73 ALA A O 1
ATOM 589 N N . LEU A 1 74 ? 12.197 2.266 -9.470 1.00 84.94 74 LEU A N 1
ATOM 590 C CA . LEU A 1 74 ? 12.318 3.182 -10.606 1.00 84.94 74 LEU A CA 1
ATOM 591 C C . LEU A 1 74 ? 13.780 3.552 -10.875 1.00 84.94 74 LEU A C 1
ATOM 593 O O . LEU A 1 74 ? 14.246 3.383 -11.996 1.00 84.94 74 LEU A O 1
ATOM 597 N N . SER A 1 75 ? 14.548 3.918 -9.844 1.00 88.69 75 SER A N 1
ATOM 598 C CA . SER A 1 75 ? 15.976 4.218 -10.014 1.00 88.69 75 SER A CA 1
ATOM 599 C C . SER A 1 75 ? 16.769 3.028 -10.561 1.00 88.69 75 SER A C 1
ATOM 601 O O . SER A 1 75 ? 17.642 3.203 -11.407 1.00 88.69 75 SER A O 1
ATOM 603 N N . LYS A 1 76 ? 16.473 1.799 -10.114 1.00 85.75 76 LYS A N 1
ATOM 604 C CA . LYS A 1 76 ? 17.110 0.592 -10.666 1.00 85.75 76 LYS A CA 1
ATOM 605 C C . LYS A 1 76 ? 16.743 0.364 -12.132 1.00 85.75 76 LYS A C 1
ATOM 607 O O . LYS A 1 76 ? 17.613 -0.024 -12.907 1.00 85.75 76 LYS A O 1
ATOM 612 N N . ALA A 1 77 ? 15.484 0.596 -12.502 1.00 81.25 77 ALA A N 1
ATOM 613 C CA . ALA A 1 77 ? 15.026 0.463 -13.880 1.00 81.25 77 ALA A CA 1
ATOM 614 C C . ALA A 1 77 ? 15.698 1.492 -14.803 1.00 81.25 77 ALA A C 1
ATOM 616 O O . ALA A 1 77 ? 16.127 1.136 -15.899 1.00 81.25 77 ALA A O 1
ATOM 617 N N . ASP A 1 78 ? 15.856 2.735 -14.343 1.00 81.94 78 ASP A N 1
ATOM 618 C CA . ASP A 1 78 ? 16.547 3.784 -15.099 1.00 81.94 78 ASP A CA 1
ATOM 619 C C . ASP A 1 78 ? 18.028 3.449 -15.317 1.00 81.94 78 ASP A C 1
ATOM 621 O O . ASP A 1 78 ? 18.540 3.596 -16.428 1.00 81.94 78 ASP A O 1
ATOM 625 N N . ILE A 1 79 ? 18.708 2.926 -14.288 1.00 84.56 79 ILE A N 1
ATOM 626 C CA . ILE A 1 79 ? 20.100 2.465 -14.405 1.00 84.56 79 ILE A CA 1
ATOM 627 C C . ILE A 1 79 ? 20.211 1.325 -15.424 1.00 84.56 79 ILE A C 1
ATOM 629 O O . ILE A 1 79 ? 21.072 1.384 -16.301 1.00 84.56 79 ILE A O 1
ATOM 633 N N . ALA A 1 80 ? 19.339 0.315 -15.333 1.00 83.19 80 ALA A N 1
ATOM 634 C CA . ALA A 1 80 ? 19.348 -0.830 -16.242 1.00 83.19 80 ALA A CA 1
ATOM 635 C C . ALA A 1 80 ? 19.130 -0.400 -17.702 1.00 83.19 80 ALA A C 1
ATOM 637 O O . ALA A 1 80 ? 19.902 -0.773 -18.588 1.00 83.19 80 ALA A O 1
ATOM 638 N N . ARG A 1 81 ? 18.149 0.478 -17.945 1.00 84.88 81 ARG A N 1
ATOM 639 C CA . ARG A 1 81 ? 17.897 1.032 -19.280 1.00 84.88 81 ARG A CA 1
ATOM 640 C C . ARG A 1 81 ? 19.102 1.817 -19.802 1.00 84.88 81 ARG A C 1
ATOM 642 O O . ARG A 1 81 ? 19.466 1.681 -20.964 1.00 84.88 81 ARG A O 1
ATOM 649 N N . GLY A 1 82 ? 19.751 2.610 -18.949 1.00 85.81 82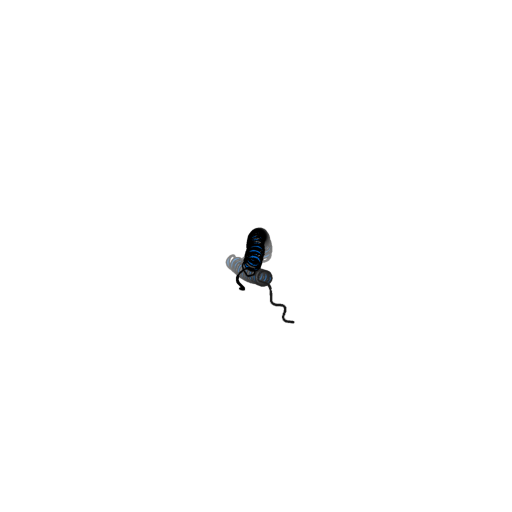 GLY A N 1
ATOM 650 C CA . GLY A 1 82 ? 20.960 3.345 -19.321 1.00 85.81 82 GLY A CA 1
ATOM 651 C C . GLY A 1 82 ? 22.122 2.430 -19.722 1.00 85.81 82 GLY A C 1
ATOM 652 O O . GLY A 1 82 ? 22.836 2.736 -20.675 1.00 85.81 82 GLY A O 1
ATOM 653 N N . SER A 1 83 ? 22.308 1.297 -19.035 1.00 86.19 83 SER A N 1
ATOM 654 C CA . SER A 1 83 ? 23.325 0.311 -19.424 1.00 86.19 83 SER A CA 1
ATOM 655 C C . SER A 1 83 ? 23.015 -0.377 -20.752 1.00 86.19 83 SER A C 1
ATOM 657 O O . SER A 1 83 ? 23.920 -0.525 -21.567 1.00 86.19 83 SER A O 1
ATOM 659 N N . GLU A 1 84 ? 21.754 -0.734 -21.004 1.00 88.88 84 GLU A N 1
ATOM 660 C CA . GLU A 1 84 ? 21.338 -1.346 -22.273 1.00 88.88 84 GLU A CA 1
ATOM 661 C C . GLU A 1 84 ? 21.562 -0.395 -23.456 1.00 88.88 84 GLU A C 1
ATOM 663 O O . GLU A 1 84 ? 22.058 -0.812 -24.501 1.00 88.88 84 GLU A O 1
ATOM 668 N N . VAL A 1 85 ? 21.261 0.899 -23.284 1.00 90.50 85 VAL A N 1
ATOM 669 C CA . VAL A 1 85 ? 21.518 1.920 -24.313 1.00 90.50 85 VAL A CA 1
ATOM 670 C C . VAL A 1 85 ? 23.010 2.017 -24.629 1.00 90.50 85 VAL A C 1
ATOM 672 O O . VAL A 1 85 ? 23.375 1.975 -25.800 1.00 90.50 85 VAL A O 1
ATOM 675 N N . LYS A 1 86 ? 23.878 2.063 -23.611 1.00 89.69 86 LYS A N 1
ATOM 676 C CA . LYS A 1 86 ? 25.335 2.094 -23.822 1.00 89.69 86 LYS A CA 1
ATOM 677 C C . LYS A 1 86 ? 25.845 0.856 -24.558 1.00 89.69 86 LYS A C 1
ATOM 679 O O . LYS A 1 86 ? 26.662 0.975 -25.465 1.00 89.69 86 LYS A O 1
ATOM 684 N N . GLU A 1 87 ? 25.346 -0.327 -24.205 1.00 93.69 87 GLU A N 1
ATOM 685 C CA . GLU A 1 87 ? 25.716 -1.567 -24.895 1.00 93.69 87 GLU A CA 1
ATOM 686 C C . GLU A 1 87 ? 25.284 -1.540 -26.372 1.00 93.69 87 GLU A C 1
ATOM 688 O O . GLU A 1 87 ? 26.023 -1.980 -27.257 1.00 93.69 87 GLU A O 1
ATOM 693 N N . LEU A 1 88 ? 24.095 -1.001 -26.662 1.00 93.56 88 LEU A N 1
ATOM 694 C CA . LEU A 1 88 ? 23.624 -0.819 -28.034 1.00 93.56 88 LEU A CA 1
ATOM 695 C C . LEU A 1 88 ? 24.481 0.193 -28.806 1.00 93.56 88 LEU A C 1
ATOM 697 O O . LEU A 1 88 ? 24.834 -0.083 -29.951 1.00 93.56 88 LEU A O 1
ATOM 701 N N . GLU A 1 89 ? 24.864 1.312 -28.192 1.00 92.06 89 GLU A N 1
ATOM 702 C CA . GLU A 1 89 ? 25.765 2.308 -28.790 1.00 92.06 89 GLU A CA 1
ATOM 703 C C . GLU A 1 89 ? 27.133 1.696 -29.149 1.00 92.06 89 GLU A C 1
ATOM 705 O O . GLU A 1 89 ? 27.631 1.889 -30.260 1.00 92.06 89 GLU A O 1
ATOM 710 N N . GLU A 1 90 ? 27.718 0.883 -28.263 1.00 94.19 90 GLU A N 1
ATOM 711 C CA . GLU A 1 90 ? 28.981 0.177 -28.529 1.00 94.19 90 GLU A CA 1
ATOM 712 C C . GLU A 1 90 ? 28.857 -0.852 -29.664 1.00 94.19 90 GLU A C 1
ATOM 714 O O . GLU A 1 90 ? 29.750 -0.967 -30.518 1.00 94.19 90 GLU A O 1
ATOM 719 N N . LYS A 1 91 ? 27.739 -1.588 -29.717 1.00 95.25 91 LYS A N 1
ATOM 720 C CA . LYS A 1 91 ? 27.450 -2.525 -30.814 1.00 95.25 91 LYS A CA 1
ATOM 721 C C . LYS A 1 91 ? 27.303 -1.797 -32.146 1.00 95.25 91 LYS A C 1
ATOM 723 O O . LYS A 1 91 ? 27.871 -2.261 -33.134 1.00 95.25 91 LYS A O 1
ATOM 728 N N . ILE A 1 92 ? 26.589 -0.668 -32.173 1.00 93.88 92 ILE A N 1
ATOM 729 C CA . ILE A 1 92 ? 26.428 0.161 -33.376 1.00 93.88 92 ILE A CA 1
ATOM 730 C C . ILE A 1 92 ? 27.797 0.636 -33.863 1.00 93.88 92 ILE A C 1
ATOM 732 O O . ILE A 1 92 ? 28.151 0.356 -35.006 1.00 93.88 92 ILE A O 1
ATOM 736 N N . LYS A 1 93 ? 28.620 1.218 -32.983 1.00 93.25 93 LYS A N 1
ATOM 737 C CA . LYS A 1 93 ? 29.976 1.669 -33.332 1.00 93.25 93 LYS A CA 1
ATOM 738 C C . LYS A 1 93 ? 30.837 0.539 -33.907 1.00 93.25 93 LYS A C 1
ATOM 740 O O . LYS A 1 93 ? 31.512 0.703 -34.920 1.00 93.25 93 LYS A O 1
ATOM 745 N N . THR A 1 94 ? 30.788 -0.642 -33.292 1.00 93.50 94 THR A N 1
ATOM 746 C CA . THR A 1 94 ? 31.537 -1.816 -33.769 1.00 93.50 94 THR A CA 1
ATOM 747 C C . THR A 1 94 ? 31.075 -2.259 -35.161 1.00 93.50 94 THR A C 1
ATOM 749 O O . THR A 1 94 ? 31.889 -2.679 -35.988 1.00 93.50 94 THR A O 1
ATOM 752 N N . LEU A 1 95 ? 29.769 -2.199 -35.432 1.00 93.38 95 LEU A N 1
ATOM 753 C CA . LEU A 1 95 ? 29.215 -2.519 -36.746 1.00 93.38 95 LEU A CA 1
ATOM 754 C C . LEU A 1 95 ? 29.618 -1.475 -37.791 1.00 93.38 95 LEU A C 1
ATOM 756 O O . LEU A 1 95 ? 30.035 -1.863 -38.880 1.00 93.38 95 LEU A O 1
ATOM 760 N N . GLU A 1 96 ? 29.578 -0.187 -37.457 1.00 90.25 96 GLU A N 1
ATOM 761 C CA . GLU A 1 96 ? 30.030 0.901 -38.333 1.00 90.25 96 GLU A CA 1
ATOM 762 C C . GLU A 1 96 ? 31.509 0.747 -38.716 1.00 90.25 96 GLU A C 1
ATOM 764 O O . GLU A 1 96 ? 31.858 0.824 -39.895 1.00 90.25 96 GLU A O 1
ATOM 769 N N . GLU A 1 97 ? 32.380 0.422 -37.755 1.00 90.38 97 GLU A N 1
ATOM 770 C CA . GLU A 1 97 ? 33.798 0.148 -38.020 1.00 90.38 97 GLU A CA 1
ATOM 771 C C . GLU A 1 97 ? 34.000 -1.064 -38.945 1.00 90.38 97 GLU A C 1
ATOM 773 O O . GLU A 1 97 ? 34.872 -1.048 -39.819 1.00 90.38 97 GLU A O 1
ATOM 778 N N . LYS A 1 98 ? 33.207 -2.129 -38.775 1.00 89.25 98 LYS A N 1
ATOM 779 C CA . LYS A 1 98 ? 33.262 -3.316 -39.646 1.00 89.25 98 LYS A CA 1
ATOM 780 C C . LYS A 1 98 ? 32.788 -3.001 -41.062 1.00 89.25 98 LYS A C 1
ATOM 782 O O . LYS A 1 98 ? 33.433 -3.432 -42.018 1.00 89.25 98 LYS A O 1
ATOM 787 N N . VAL A 1 99 ? 31.705 -2.238 -41.203 1.00 86.62 99 VAL A N 1
ATOM 788 C CA . VAL A 1 99 ? 31.188 -1.797 -42.506 1.00 86.62 99 VAL A CA 1
ATOM 789 C C . VAL A 1 99 ? 32.216 -0.911 -43.213 1.00 86.62 99 VAL A C 1
ATOM 791 O O . VAL A 1 99 ? 32.550 -1.191 -44.362 1.00 86.62 99 VAL A O 1
ATOM 794 N N . GLY A 1 100 ? 32.806 0.066 -42.515 1.00 77.31 100 GLY A N 1
ATOM 795 C CA . GLY A 1 100 ? 33.844 0.945 -43.067 1.00 77.31 100 GLY A CA 1
ATOM 796 C C . GLY A 1 100 ? 35.105 0.203 -43.534 1.00 77.31 100 GLY A C 1
ATOM 797 O O . GLY A 1 100 ? 35.692 0.530 -44.569 1.00 77.31 100 GLY A O 1
ATOM 798 N N . LYS A 1 101 ? 35.515 -0.851 -42.813 1.00 71.75 101 LYS A N 1
ATOM 799 C CA . LYS A 1 101 ? 36.631 -1.721 -43.229 1.00 71.75 101 LYS A CA 1
ATOM 800 C C . LYS A 1 101 ? 36.284 -2.553 -44.469 1.00 71.75 101 LYS A C 1
ATOM 802 O O . LYS A 1 101 ? 37.131 -2.699 -45.348 1.00 71.75 101 LYS A O 1
ATOM 807 N N . HIS A 1 102 ? 35.052 -3.051 -44.578 1.00 61.53 102 HIS A N 1
ATOM 808 C CA . HIS A 1 102 ? 34.596 -3.793 -45.758 1.00 61.53 102 HIS A CA 1
ATOM 809 C C . HIS A 1 102 ? 34.469 -2.915 -47.010 1.00 61.53 102 HIS A C 1
ATOM 811 O O . HIS A 1 102 ? 34.829 -3.363 -48.098 1.00 61.53 102 HIS A O 1
ATOM 817 N N . THR A 1 103 ? 34.029 -1.661 -46.881 1.00 59.47 103 THR A N 1
ATOM 818 C CA . THR A 1 103 ? 33.970 -0.720 -48.013 1.00 59.47 103 THR A CA 1
ATOM 819 C C . THR A 1 103 ? 35.361 -0.346 -48.533 1.00 59.47 103 THR A C 1
ATOM 821 O O . THR A 1 103 ? 35.556 -0.276 -49.746 1.00 59.47 103 THR A O 1
ATOM 824 N N . ASN A 1 104 ? 36.357 -0.206 -47.649 1.00 57.56 104 ASN A N 1
ATOM 825 C CA . ASN A 1 104 ? 37.744 0.058 -48.054 1.00 57.56 104 ASN A CA 1
ATOM 826 C C . ASN A 1 104 ? 38.416 -1.163 -48.708 1.00 57.56 104 ASN A C 1
ATOM 828 O O . ASN A 1 104 ? 39.152 -1.005 -49.679 1.00 57.56 104 ASN A O 1
ATOM 832 N N . ALA A 1 105 ? 38.131 -2.380 -48.231 1.00 54.59 105 ALA A N 1
ATOM 833 C CA . ALA A 1 105 ? 38.639 -3.614 -48.839 1.00 54.59 105 ALA A CA 1
ATOM 834 C C . ALA A 1 105 ? 38.024 -3.906 -50.225 1.00 54.59 105 ALA A C 1
ATOM 836 O O . ALA A 1 105 ? 38.680 -4.486 -51.088 1.00 54.59 105 ALA A O 1
ATOM 837 N N . ALA A 1 106 ? 36.778 -3.484 -50.467 1.00 50.94 106 ALA A N 1
ATOM 838 C CA . ALA A 1 106 ? 36.145 -3.594 -51.781 1.00 50.94 106 ALA A CA 1
ATOM 839 C C . ALA A 1 106 ? 36.735 -2.601 -52.803 1.00 50.94 106 ALA A C 1
ATOM 841 O O . ALA A 1 106 ? 36.891 -2.943 -53.975 1.00 50.94 106 ALA A O 1
ATOM 842 N N . HIS A 1 107 ? 37.113 -1.389 -52.380 1.00 49.03 107 HIS A N 1
ATOM 843 C CA . HIS A 1 107 ? 37.764 -0.415 -53.267 1.00 49.03 107 HIS A CA 1
ATOM 844 C C . HIS A 1 107 ? 39.164 -0.856 -53.722 1.00 49.03 107 HIS A C 1
ATOM 846 O O . HIS A 1 107 ? 39.464 -0.768 -54.912 1.00 49.03 107 HIS A O 1
ATOM 852 N N . THR A 1 108 ? 39.983 -1.430 -52.836 1.00 48.34 108 THR A N 1
ATOM 853 C CA . THR A 1 108 ? 41.326 -1.917 -53.208 1.00 48.34 108 THR A CA 1
ATOM 854 C C . THR A 1 108 ? 41.290 -3.149 -54.119 1.00 48.34 108 THR A C 1
ATOM 856 O O . THR A 1 108 ? 42.136 -3.285 -55.003 1.00 48.34 108 THR A O 1
ATOM 859 N N . HIS A 1 109 ? 40.280 -4.017 -53.991 1.00 46.03 109 HIS A N 1
ATOM 860 C CA . HIS A 1 109 ? 40.097 -5.148 -54.912 1.00 46.03 109 HIS A CA 1
ATOM 861 C C . HIS A 1 109 ? 39.627 -4.728 -56.315 1.00 46.03 109 HIS A C 1
ATOM 863 O O . HIS A 1 109 ? 39.925 -5.417 -57.292 1.00 46.03 109 HIS A O 1
ATOM 869 N N . THR A 1 110 ? 38.923 -3.598 -56.434 1.00 47.69 110 THR A N 1
ATOM 870 C CA . THR A 1 110 ? 38.416 -3.106 -57.726 1.00 47.69 110 THR A CA 1
ATOM 871 C C . THR A 1 110 ? 39.508 -2.380 -58.526 1.00 47.69 110 THR A C 1
ATOM 873 O O . THR A 1 110 ? 39.535 -2.471 -59.754 1.00 47.69 110 THR A O 1
ATOM 876 N N . GLU A 1 111 ? 40.458 -1.717 -57.855 1.00 44.03 111 GLU A N 1
ATOM 877 C CA . GLU A 1 111 ? 41.630 -1.120 -58.518 1.00 44.03 111 GLU A CA 1
ATOM 878 C C . GLU A 1 111 ? 42.636 -2.166 -59.009 1.00 44.03 111 GLU A C 1
ATOM 880 O O . GLU A 1 111 ? 43.155 -2.037 -60.120 1.00 44.03 111 GLU A O 1
ATOM 885 N N . HIS A 1 112 ? 42.860 -3.251 -58.258 1.00 44.19 112 HIS A N 1
ATOM 886 C CA . HIS A 1 112 ? 43.765 -4.308 -58.718 1.00 44.19 112 HIS A CA 1
ATOM 887 C C . HIS A 1 112 ? 43.247 -5.073 -59.940 1.00 44.19 112 HIS A C 1
ATOM 889 O O . HIS A 1 112 ? 44.061 -5.546 -60.735 1.00 44.19 112 HIS A O 1
ATOM 895 N N . HIS A 1 113 ? 41.926 -5.151 -60.142 1.00 46.62 113 HIS A N 1
ATOM 896 C CA . HIS A 1 113 ? 41.371 -5.870 -61.288 1.00 46.62 113 HIS A CA 1
ATOM 897 C C . HIS A 1 113 ? 41.372 -5.050 -62.589 1.00 46.62 113 HIS A C 1
ATOM 899 O O . HIS A 1 113 ? 41.503 -5.628 -63.665 1.00 46.62 113 HIS A O 1
ATOM 905 N N . LYS A 1 114 ? 41.310 -3.709 -62.516 1.00 47.84 114 LYS A N 1
ATOM 906 C CA . LYS A 1 114 ? 41.400 -2.845 -63.711 1.00 47.84 114 LYS A CA 1
ATOM 907 C C . LYS A 1 114 ? 42.800 -2.787 -64.323 1.00 47.84 114 LYS A C 1
ATOM 909 O O . LYS A 1 114 ? 42.927 -2.474 -65.502 1.00 47.84 114 LYS A O 1
ATOM 914 N N . HIS A 1 115 ? 43.846 -3.092 -63.555 1.00 46.53 115 HIS A N 1
ATOM 915 C CA . HIS A 1 115 ? 45.223 -3.004 -64.048 1.00 46.53 115 HIS A CA 1
ATOM 916 C C . HIS A 1 115 ? 45.726 -4.283 -64.744 1.00 46.53 115 HIS A C 1
ATOM 918 O O . HIS A 1 115 ? 46.816 -4.273 -65.314 1.00 46.53 115 HIS A O 1
ATOM 924 N N . THR A 1 116 ? 44.952 -5.376 -64.719 1.00 48.34 116 THR A N 1
ATOM 925 C CA . THR A 1 116 ? 45.338 -6.674 -65.310 1.00 48.34 116 THR A CA 1
ATOM 926 C C . THR A 1 116 ? 44.713 -6.956 -66.682 1.00 48.34 116 THR A C 1
ATOM 928 O O . THR A 1 116 ? 45.096 -7.930 -67.320 1.00 48.34 116 THR A O 1
ATOM 931 N N . GLU A 1 117 ? 43.802 -6.110 -67.173 1.00 48.56 117 GLU A N 1
ATOM 932 C CA . GLU A 1 117 ? 43.076 -6.327 -68.440 1.00 48.56 117 GLU A CA 1
ATOM 933 C C . GLU A 1 117 ? 43.604 -5.513 -69.637 1.00 48.56 117 GLU A C 1
ATOM 935 O O . GLU A 1 117 ? 42.928 -5.368 -70.652 1.00 48.56 117 GLU A O 1
ATOM 940 N N . VAL A 1 118 ? 44.832 -4.992 -69.568 1.00 50.38 118 VAL A N 1
ATOM 941 C CA . VAL A 1 118 ? 45.457 -4.282 -70.697 1.00 50.38 118 VAL 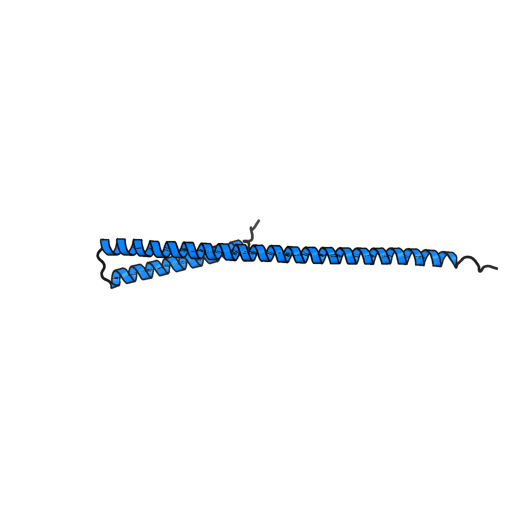A CA 1
ATOM 942 C C . VAL A 1 118 ? 46.852 -4.835 -70.941 1.00 50.38 118 VAL A C 1
ATOM 944 O O . VAL A 1 118 ? 47.824 -4.182 -70.612 1.00 50.38 118 VAL A O 1
ATOM 947 N N . HIS A 1 119 ? 46.962 -6.063 -71.451 1.00 48.84 119 HIS A N 1
ATOM 948 C CA . HIS A 1 119 ? 48.105 -6.533 -72.254 1.00 48.84 119 HIS A CA 1
ATOM 949 C C . HIS A 1 119 ? 47.848 -7.977 -72.703 1.00 48.84 119 HIS A C 1
ATOM 9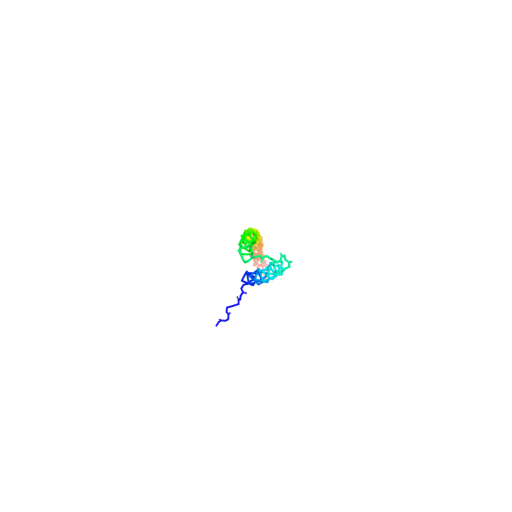51 O O . HIS A 1 119 ? 48.495 -8.889 -72.212 1.00 48.84 119 HIS A O 1
ATOM 957 N N . HIS A 1 120 ? 46.894 -8.205 -73.610 1.00 47.06 120 HIS A N 1
ATOM 958 C CA . HIS A 1 120 ? 46.870 -9.385 -74.493 1.00 47.06 120 HIS A CA 1
ATOM 959 C C . HIS A 1 120 ? 46.003 -9.067 -75.721 1.00 47.06 120 HIS A C 1
ATOM 961 O O . HIS A 1 120 ? 44.881 -9.540 -75.867 1.00 47.06 120 HIS A O 1
ATOM 967 N N . THR A 1 121 ? 46.532 -8.247 -76.628 1.00 45.47 121 THR A N 1
ATOM 968 C CA . THR A 1 121 ? 46.024 -8.181 -78.004 1.00 45.47 121 THR A CA 1
ATOM 969 C C . THR A 1 121 ? 47.180 -7.944 -78.962 1.00 45.47 121 THR A C 1
ATOM 971 O O . THR A 1 121 ? 47.700 -6.835 -79.011 1.00 45.47 121 THR A O 1
ATOM 974 N N . LYS A 1 122 ? 47.475 -9.024 -79.701 1.00 41.47 122 LYS A N 1
ATOM 975 C CA . LYS A 1 122 ? 48.237 -9.175 -80.951 1.00 41.47 122 LYS A CA 1
ATOM 976 C C . LYS A 1 122 ? 49.696 -8.731 -80.992 1.00 41.47 122 LYS A C 1
ATOM 978 O O . LYS A 1 122 ? 49.965 -7.516 -80.977 1.00 41.47 122 LYS A O 1
#

Radius of gyration: 35.63 Å; chains: 1; bounding box: 69×19×108 Å

Secondary structure (DSSP, 8-state):
---PPPHHHHHHHHHHHHHHHHHHHHHHHHHHHHHHTT--HHHHHHHHHHHHHHHHHHHHHHHHHHHHHHHHHHHHHHHHHHHHHHHHHHHHHHHHHHHHHHHHHHHHHHHHHHTSSSS---